Protein 1OD6 (pdb70)

Solvent-accessible surface area: 8260 Å² total; per-residue (Å²): 102,16,0,0,10,12,24,40,5,3,0,0,2,20,6,43,20,7,3,0,52,75,0,15,171,115,28,123,79,0,6,0,0,0,53,59,153,154,78,47,4,53,19,143,70,4,29,58,10,0,131,93,12,6,83,113,26,114,40,18,98,7,35,40,12,67,65,97,28,9,66,6,0,138,151,50,43,7,101,4,2,0,29,16,39,59,101,79,28,84,126,124,119,27,70,98,54,17,98,87,21,104,105,103,48,106,53,8,76,19,72,68,22,124,6,7,118,171,36,14,158,13,30,20,92,86,0,35,82,61,2,125,182,54,31,117,3,45,171,49,4,4,89,6,0,39,138,22,3,98,84,80,46,66,118

Structure (mmCIF, N/CA/C/O backbone):
data_1OD6
#
_entry.id   1OD6
#
_cell.length_a   115.715
_cell.length_b   115.715
_cell.length_c   115.661
_cell.angle_alpha   90.00
_cell.angle_beta   90.00
_cell.angle_gamma   120.00
#
_symmetry.space_group_name_H-M   'H 3 2'
#
loop_
_entity.id
_entity.type
_entity.pdbx_description
1 polymer 'PHOSPHOPANTETHEINE ADENYLYLTRANSFERASE'
2 non-polymer "4'-PHOSPHOPANTETHEINE"
3 non-polymer 'SULFATE ION'
4 water water
#
loop_
_atom_site.group_PDB
_atom_site.id
_atom_site.type_symbol
_atom_site.label_atom_id
_atom_site.label_alt_id
_atom_site.label_comp_id
_atom_site.label_asym_id
_atom_site.label_entity_id
_atom_site.label_seq_id
_atom_site.pdbx_PDB_ins_code
_atom_site.Cartn_x
_atom_site.Cartn_y
_atom_site.Cartn_z
_atom_site.occupancy
_atom_site.B_iso_or_equiv
_atom_site.auth_seq_id
_atom_site.auth_comp_id
_atom_site.auth_asym_id
_atom_site.auth_atom_id
_atom_site.pdbx_PDB_model_num
ATOM 1 N N . MET A 1 1 ? 74.429 3.910 -22.765 1.00 28.13 1 MET A N 1
ATOM 2 C CA . MET A 1 1 ? 73.278 4.610 -23.398 1.00 20.60 1 MET A CA 1
ATOM 3 C C . MET A 1 1 ? 73.701 5.365 -24.651 1.00 15.47 1 MET A C 1
ATOM 4 O O . MET A 1 1 ? 74.736 6.038 -24.672 1.00 19.06 1 MET A O 1
ATOM 9 N N . HIS A 1 2 ? 72.891 5.236 -25.694 1.00 14.54 2 HIS A N 1
ATOM 10 C CA . HIS A 1 2 ? 73.127 5.905 -26.966 1.00 16.39 2 HIS A CA 1
ATOM 11 C C . HIS A 1 2 ? 72.059 6.990 -27.100 1.00 18.37 2 HIS A C 1
ATOM 12 O O . HIS A 1 2 ? 70.863 6.698 -27.047 1.00 16.14 2 HIS A O 1
ATOM 19 N N . VAL A 1 3 ? 72.485 8.242 -27.253 1.00 14.02 3 VAL A N 1
ATOM 20 C CA . VAL A 1 3 ? 71.529 9.340 -27.390 1.00 13.60 3 VAL A CA 1
ATOM 21 C C . VAL A 1 3 ? 71.658 10.035 -28.739 1.00 15.30 3 VAL A C 1
ATOM 22 O O . VAL A 1 3 ? 72.719 10.006 -29.370 1.00 14.57 3 VAL A O 1
ATOM 26 N N . VAL A 1 4 ? 70.567 10.657 -29.178 1.00 12.03 4 VAL A N 1
ATOM 27 C CA . VAL A 1 4 ? 70.542 11.384 -30.438 1.00 10.58 4 VAL A CA 1
ATOM 28 C C . VAL A 1 4 ? 70.316 12.869 -30.177 1.00 15.19 4 VAL A C 1
ATOM 29 O O . VAL A 1 4 ? 69.389 13.239 -29.458 1.00 13.89 4 VAL A O 1
ATOM 33 N N . TYR A 1 5 ? 71.173 13.708 -30.755 1.00 13.03 5 TYR A N 1
ATOM 34 C CA . TYR A 1 5 ? 71.069 15.161 -30.623 1.00 12.12 5 TYR A CA 1
ATOM 35 C C . TYR A 1 5 ? 70.680 15.680 -32.004 1.00 14.96 5 TYR A C 1
ATOM 36 O O . TYR A 1 5 ? 71.516 15.791 -32.895 1.00 12.93 5 TYR A O 1
ATOM 45 N N . PRO A 1 6 ? 69.395 16.001 -32.198 1.00 13.67 6 PRO A N 1
ATOM 46 C CA . PRO A 1 6 ? 68.869 16.498 -33.471 1.00 11.69 6 PRO A CA 1
ATOM 47 C C . PRO A 1 6 ? 68.870 18.011 -33.632 1.00 15.67 6 PRO A C 1
ATOM 48 O O . PRO A 1 6 ? 68.846 18.756 -32.649 1.00 14.56 6 PRO A O 1
ATOM 52 N N . GLY A 1 7 ? 68.872 18.452 -34.887 1.00 15.01 7 GLY A N 1
ATOM 53 C CA . GLY A 1 7 ? 68.843 19.874 -35.176 1.00 12.96 7 GLY A CA 1
ATOM 54 C C . GLY A 1 7 ? 69.120 20.174 -36.634 1.00 14.31 7 GLY A C 1
ATOM 55 O O . GLY A 1 7 ? 69.466 19.273 -37.398 1.00 15.89 7 GLY A O 1
ATOM 56 N N . SER A 1 8 ? 68.950 21.432 -37.028 1.00 14.93 8 SER A N 1
ATOM 57 C CA . SER A 1 8 ? 69.266 21.789 -38.390 1.00 16.79 8 SER A CA 1
ATOM 58 C C . SER A 1 8 ? 70.712 22.232 -38.467 1.00 18.02 8 SER A C 1
ATOM 59 O O . SER A 1 8 ? 71.398 22.031 -39.461 1.00 18.59 8 SER A O 1
ATOM 62 N N . PHE A 1 9 ? 71.230 22.801 -37.378 1.00 13.82 9 PHE A N 1
ATOM 63 C CA . PHE A 1 9 ? 72.640 23.203 -37.306 1.00 13.36 9 PHE A CA 1
ATOM 64 C C . PHE A 1 9 ? 73.065 23.949 -38.567 1.00 17.48 9 PHE A C 1
ATOM 65 O O . PHE A 1 9 ? 73.975 23.523 -39.291 1.00 15.96 9 PHE A O 1
ATOM 73 N N . ASP A 1 10 ? 72.415 25.082 -38.806 1.00 13.65 10 ASP A N 1
ATOM 74 C CA . ASP A 1 10 ? 72.671 25.889 -39.992 1.00 15.61 10 ASP A CA 1
ATOM 75 C C . ASP A 1 10 ? 73.180 27.291 -39.664 1.00 18.87 10 ASP A C 1
ATOM 76 O O . ASP A 1 10 ? 72.441 28.268 -39.792 1.00 18.27 10 ASP A O 1
ATOM 81 N N . PRO A 1 11 ? 74.450 27.418 -39.250 1.00 17.28 11 PRO A N 1
ATOM 82 C CA . PRO A 1 11 ? 75.448 26.362 -39.062 1.00 15.13 11 PRO A CA 1
ATOM 83 C C . PRO A 1 11 ? 75.601 26.010 -37.583 1.00 16.00 11 PRO A C 1
ATOM 84 O O . PRO A 1 11 ? 74.940 26.589 -36.713 1.00 16.62 11 PRO A O 1
ATOM 88 N N . LEU A 1 12 ? 76.485 25.060 -37.307 1.00 15.75 12 LEU A N 1
ATOM 89 C CA . LEU A 1 12 ? 76.772 24.638 -35.944 1.00 12.38 12 LEU A CA 1
ATOM 90 C C . LEU A 1 12 ? 77.402 25.808 -35.181 1.00 14.77 12 LEU A C 1
ATOM 91 O O . LEU A 1 12 ? 78.328 26.449 -35.677 1.00 14.72 12 LEU A O 1
ATOM 96 N N . THR A 1 13 ? 76.906 26.090 -33.979 1.00 14.18 13 THR A N 1
ATOM 97 C CA . THR A 1 13 ? 77.462 27.175 -33.174 1.00 14.02 13 THR A CA 1
ATOM 98 C C . THR A 1 13 ? 78.173 26.589 -31.960 1.00 12.52 13 THR A C 1
ATOM 99 O O . THR A 1 13 ? 78.128 25.377 -31.734 1.00 11.98 13 THR A O 1
ATOM 103 N N . ASN A 1 14 ? 78.823 27.448 -31.176 1.00 12.62 14 ASN A N 1
ATOM 104 C CA . ASN A 1 14 ? 79.507 26.987 -29.974 1.00 12.94 14 ASN A CA 1
ATOM 105 C C . ASN A 1 14 ? 78.504 26.468 -28.952 1.00 12.43 14 ASN A C 1
ATOM 106 O O . ASN A 1 14 ? 78.853 25.657 -28.100 1.00 15.33 14 ASN A O 1
ATOM 111 N N . GLY A 1 15 ? 77.267 26.953 -29.031 1.00 14.03 15 GLY A N 1
ATOM 112 C CA . GLY A 1 15 ? 76.241 26.481 -28.119 1.00 15.01 15 GLY A CA 1
ATOM 113 C C . GLY A 1 15 ? 75.961 25.019 -28.421 1.00 15.82 15 GLY A C 1
ATOM 114 O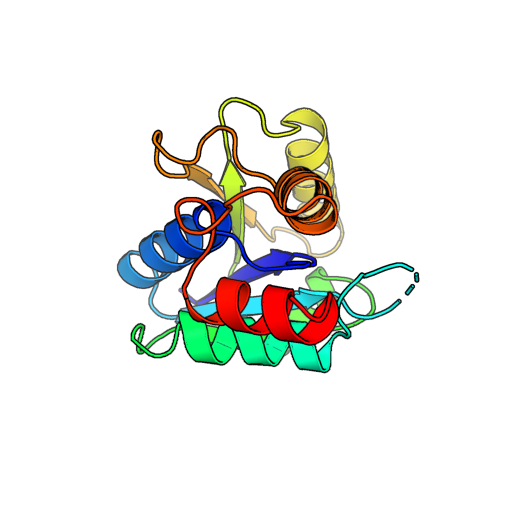 O . GLY A 1 15 ? 75.901 24.188 -27.513 1.00 15.70 15 GLY A O 1
ATOM 115 N N . HIS A 1 16 ? 75.797 24.698 -29.704 1.00 13.18 16 HIS A N 1
ATOM 116 C CA . HIS A 1 16 ? 75.548 23.312 -30.112 1.00 13.19 16 HIS A CA 1
ATOM 117 C C . HIS A 1 16 ? 76.732 22.435 -29.730 1.00 12.27 16 HIS A C 1
ATOM 118 O O . HIS A 1 16 ? 76.566 21.363 -29.146 1.00 12.44 16 HIS A O 1
ATOM 125 N N . LEU A 1 17 ? 77.934 22.886 -30.086 1.00 11.92 17 LEU A N 1
ATOM 126 C CA . LEU A 1 17 ? 79.129 22.108 -29.798 1.00 12.84 17 LEU A CA 1
ATOM 127 C C . LEU A 1 17 ? 79.296 21.861 -28.309 1.00 13.50 17 LEU A C 1
ATOM 128 O O . LEU A 1 17 ? 79.688 20.768 -27.895 1.00 13.28 17 LEU A O 1
ATOM 133 N N . ASP A 1 18 ? 78.989 22.865 -27.496 1.00 12.11 18 ASP A N 1
ATOM 134 C CA . ASP A 1 18 ? 79.112 22.701 -26.055 1.00 13.88 18 ASP A CA 1
ATOM 135 C C . ASP A 1 18 ? 78.202 21.568 -25.574 1.00 13.28 18 ASP A C 1
ATOM 136 O O . ASP A 1 18 ? 78.615 20.722 -24.779 1.00 13.91 18 ASP A O 1
ATOM 141 N N . VAL A 1 19 ? 76.963 21.553 -26.051 1.00 11.32 19 VAL A N 1
ATOM 142 C CA . VAL A 1 19 ? 76.031 20.506 -25.650 1.00 11.95 19 VAL A CA 1
ATOM 143 C C . VAL A 1 19 ? 76.518 19.139 -26.138 1.00 13.13 19 VAL A C 1
ATOM 144 O O . VAL A 1 19 ? 76.419 18.143 -25.421 1.00 12.72 19 VAL A O 1
ATOM 148 N N . ILE A 1 20 ? 77.059 19.094 -27.352 1.00 12.02 20 ILE A N 1
ATOM 149 C CA . ILE A 1 20 ? 77.565 17.833 -27.890 1.00 13.55 20 ILE A CA 1
ATOM 150 C C . ILE A 1 20 ? 78.709 17.320 -27.018 1.00 11.65 20 ILE A C 1
ATOM 151 O O . ILE A 1 20 ? 78.790 16.121 -26.726 1.00 12.36 20 ILE A O 1
ATOM 156 N N . GLN A 1 21 ? 79.586 18.226 -26.594 1.00 12.58 21 GLN A N 1
ATOM 157 C CA . GLN A 1 21 ? 80.716 17.842 -25.749 1.00 12.19 21 GLN A CA 1
ATOM 158 C C . GLN A 1 21 ? 80.237 17.311 -24.401 1.00 14.24 21 GLN A C 1
ATOM 159 O O . GLN A 1 21 ? 80.798 16.352 -23.872 1.00 14.60 21 GLN A O 1
ATOM 165 N N . ARG A 1 22 ? 79.194 17.922 -23.845 1.00 12.33 22 ARG A N 1
ATOM 166 C CA . ARG A 1 22 ? 78.670 17.461 -22.561 1.00 12.38 22 ARG A CA 1
ATOM 167 C C . ARG A 1 22 ? 78.024 16.091 -22.703 1.00 13.17 22 ARG A C 1
ATOM 168 O O . ARG A 1 22 ? 78.184 15.223 -21.839 1.00 13.81 22 ARG A O 1
ATOM 176 N N . ALA A 1 23 ? 77.294 15.895 -23.796 1.00 11.90 23 ALA A N 1
ATOM 177 C CA . ALA A 1 23 ? 76.642 14.616 -24.048 1.00 11.81 23 ALA A CA 1
ATOM 178 C C . ALA A 1 23 ? 77.706 13.540 -24.266 1.00 13.26 23 ALA A C 1
ATOM 179 O O . ALA A 1 23 ? 77.549 12.401 -23.828 1.00 14.33 23 ALA A O 1
ATOM 181 N N . SER A 1 24 ? 78.791 13.916 -24.938 1.00 12.59 24 SER A N 1
ATOM 182 C CA . SER A 1 24 ? 79.885 12.988 -25.210 1.00 13.89 24 SER A CA 1
ATOM 183 C C . SER A 1 24 ? 80.491 12.460 -23.910 1.00 16.42 24 SER A C 1
ATOM 184 O O . SER A 1 24 ? 80.825 11.277 -23.800 1.00 17.32 24 SER A O 1
ATOM 187 N N . ARG A 1 25 ? 80.632 13.335 -22.922 1.00 14.20 25 ARG A N 1
ATOM 188 C CA . ARG A 1 25 ? 81.199 12.941 -21.635 1.00 15.83 25 ARG A CA 1
ATOM 189 C C . ARG A 1 25 ? 80.238 12.120 -20.775 1.00 21.60 25 ARG A C 1
ATOM 190 O O . ARG A 1 25 ? 80.666 11.278 -19.986 1.00 21.99 25 ARG A O 1
ATOM 198 N N . LEU A 1 26 ? 78.941 12.360 -20.933 1.00 15.99 26 LEU A N 1
ATOM 199 C CA . LEU A 1 26 ? 77.930 11.654 -20.153 1.00 17.69 26 LEU A CA 1
ATOM 200 C C . LEU A 1 26 ? 77.505 10.290 -20.667 1.00 19.40 26 LEU A C 1
ATOM 201 O O . LEU A 1 26 ? 77.359 9.342 -19.893 1.00 21.68 26 LEU A O 1
ATOM 206 N N . PHE A 1 27 ? 77.298 10.196 -21.973 1.00 15.91 27 PHE A N 1
ATOM 207 C CA . PHE A 1 27 ? 76.799 8.974 -22.575 1.00 15.72 27 PHE A CA 1
ATOM 208 C C . PHE A 1 27 ? 77.811 8.153 -23.356 1.00 16.51 27 PHE A C 1
ATOM 209 O O . PHE A 1 27 ? 78.813 8.671 -23.844 1.00 18.60 27 PHE A O 1
ATOM 217 N N . GLU A 1 28 ? 77.536 6.859 -23.471 1.00 17.99 28 GLU A N 1
ATOM 218 C CA . GLU A 1 28 ? 78.428 5.958 -24.189 1.00 18.08 28 GLU A CA 1
ATOM 219 C C . GLU A 1 28 ? 78.532 6.307 -25.668 1.00 17.86 28 GLU A C 1
ATOM 220 O O . GLU A 1 28 ? 79.605 6.209 -26.266 1.00 19.76 28 GLU A O 1
ATOM 226 N N . LYS A 1 29 ? 77.420 6.726 -26.261 1.00 15.77 29 LYS A N 1
ATOM 227 C CA . LYS A 1 29 ? 77.413 7.070 -27.673 1.00 14.86 29 LYS A CA 1
ATOM 228 C C . LYS A 1 29 ? 76.463 8.224 -27.965 1.00 14.95 29 LYS A C 1
ATOM 229 O O . LYS A 1 29 ? 75.373 8.303 -27.396 1.00 15.12 29 LYS A O 1
ATOM 235 N N . VAL A 1 30 ? 76.894 9.115 -28.850 1.00 14.60 30 VAL A N 1
ATOM 236 C CA . VAL A 1 30 ? 76.096 10.266 -29.247 1.00 13.48 30 VAL A CA 1
ATOM 237 C C . VAL A 1 30 ? 76.041 10.353 -30.765 1.00 18.26 30 VAL A C 1
ATOM 238 O O . VAL A 1 30 ? 77.076 10.318 -31.432 1.00 16.70 30 VAL A O 1
ATOM 242 N N . THR A 1 31 ? 74.834 10.435 -31.313 1.00 12.45 31 THR A N 1
ATOM 243 C CA . THR A 1 31 ? 74.676 10.592 -32.751 1.00 12.78 31 THR A CA 1
ATOM 244 C C . THR A 1 31 ? 74.014 11.941 -32.984 1.00 15.13 31 THR A C 1
ATOM 245 O O . THR A 1 31 ? 72.922 12.201 -32.471 1.00 13.63 31 THR A O 1
ATOM 249 N N . VAL A 1 32 ? 74.687 12.806 -33.734 1.00 12.18 32 VAL A N 1
ATOM 250 C CA . VAL A 1 32 ? 74.144 14.118 -34.060 1.00 12.90 32 VAL A CA 1
ATOM 251 C C . VAL A 1 32 ? 73.337 13.917 -35.336 1.00 16.79 32 VAL A C 1
ATOM 252 O O . VAL A 1 32 ? 73.880 13.496 -36.365 1.00 17.43 32 VAL A O 1
ATOM 256 N N . ALA A 1 33 ? 72.037 14.197 -35.261 1.00 12.59 33 ALA A N 1
ATOM 257 C CA . ALA A 1 33 ? 71.136 14.022 -36.396 1.00 12.54 33 ALA A CA 1
ATOM 258 C C . ALA A 1 33 ? 70.859 15.353 -37.079 1.00 14.87 33 ALA A C 1
ATOM 259 O O . ALA A 1 33 ? 70.255 16.249 -36.495 1.00 14.66 33 ALA A O 1
ATOM 261 N N . VAL A 1 34 ? 71.307 15.469 -38.326 1.00 12.93 34 VAL A N 1
ATOM 262 C CA . VAL A 1 34 ? 71.162 16.691 -39.107 1.00 12.81 34 VAL A CA 1
ATOM 263 C C . VAL A 1 34 ? 69.931 16.653 -40.010 1.00 16.55 34 VAL A C 1
ATOM 264 O O . VAL A 1 34 ? 69.843 15.832 -40.922 1.00 17.35 34 VAL A O 1
ATOM 268 N N . LEU A 1 35 ? 68.986 17.557 -39.762 1.00 14.06 35 LEU A N 1
ATOM 269 C CA . LEU A 1 35 ? 67.756 17.595 -40.547 1.00 17.35 35 LEU A CA 1
ATOM 270 C C . LEU A 1 35 ? 67.973 17.982 -42.008 1.00 19.05 35 LEU A C 1
ATOM 271 O O . LEU A 1 35 ? 68.622 18.984 -42.307 1.00 19.32 35 LEU A O 1
ATOM 276 N N . GLU A 1 36 ? 67.424 17.181 -42.916 1.00 20.21 36 GLU A N 1
ATOM 277 C CA . GLU A 1 36 ? 67.538 17.461 -44.344 1.00 30.81 36 GLU A CA 1
ATOM 278 C C . GLU A 1 36 ? 66.138 17.496 -44.945 1.00 38.74 36 GLU A C 1
ATOM 279 O O . GLU A 1 36 ? 65.307 16.639 -44.645 1.00 41.26 36 GLU A O 1
ATOM 285 N N . ASN A 1 37 ? 65.875 18.497 -45.780 1.00 44.61 37 ASN A N 1
ATOM 286 C CA . ASN A 1 37 ? 64.566 18.643 -46.410 1.00 52.26 37 ASN A CA 1
ATOM 287 C C . ASN A 1 37 ? 64.662 18.588 -47.931 1.00 53.44 37 ASN A C 1
ATOM 288 O O . ASN A 1 37 ? 64.500 17.525 -48.532 1.00 57.21 37 ASN A O 1
ATOM 293 N N . GLN A 1 43 ? 64.465 27.065 -46.019 1.00 52.87 43 GLN A N 1
ATOM 294 C CA . GLN A 1 43 ? 65.629 27.371 -46.841 1.00 48.87 43 GLN A CA 1
ATOM 295 C C . GLN A 1 43 ? 66.861 27.588 -45.971 1.00 43.17 43 GLN A C 1
ATOM 296 O O . GLN A 1 43 ? 67.016 28.637 -45.343 1.00 46.31 43 GLN A O 1
ATOM 298 N N . TYR A 1 44 ? 67.736 26.589 -45.935 1.00 38.92 44 TYR A N 1
ATOM 299 C CA . TYR A 1 44 ? 68.956 26.670 -45.144 1.00 28.46 44 TYR A CA 1
ATOM 300 C C . TYR A 1 44 ? 70.068 27.355 -45.923 1.00 27.96 44 TYR A C 1
ATOM 301 O O . TYR A 1 44 ? 70.103 27.299 -47.153 1.00 29.31 44 TYR A O 1
ATOM 310 N N . LEU A 1 45 ? 70.974 28.007 -45.205 1.00 21.90 45 LEU A N 1
ATOM 311 C CA . LEU A 1 45 ? 72.100 28.671 -45.842 1.00 20.91 45 LEU A CA 1
ATOM 312 C C . LEU A 1 45 ? 73.049 27.594 -46.362 1.00 24.59 45 LEU A C 1
ATOM 313 O O . LEU A 1 45 ? 73.559 27.683 -47.479 1.00 24.96 45 LEU A O 1
ATOM 318 N N . PHE A 1 46 ? 73.274 26.572 -45.541 1.00 18.33 46 PHE A N 1
ATOM 319 C CA . PHE A 1 46 ? 74.157 25.470 -45.906 1.00 18.92 46 PHE A CA 1
ATOM 320 C C . PHE A 1 46 ? 73.373 24.212 -46.270 1.00 21.16 46 PHE A C 1
ATOM 321 O O . PHE A 1 46 ? 72.322 23.934 -45.694 1.00 20.16 46 PHE A O 1
ATOM 329 N N . SER A 1 47 ? 73.890 23.448 -47.228 1.00 21.00 47 SER A N 1
ATOM 330 C CA . SER A 1 47 ? 73.237 22.213 -47.640 1.00 19.40 47 SER A CA 1
ATOM 331 C C . SER A 1 47 ? 73.396 21.190 -46.520 1.00 17.95 47 SER A C 1
ATOM 332 O O . SER A 1 47 ? 74.239 21.357 -45.639 1.00 19.18 47 SER A O 1
ATOM 335 N N . ALA A 1 48 ? 72.594 20.132 -46.557 1.00 21.52 48 ALA A N 1
ATOM 336 C CA . ALA A 1 48 ? 72.675 19.093 -45.538 1.00 20.40 48 ALA A CA 1
ATOM 337 C C . ALA A 1 48 ? 74.085 18.509 -45.501 1.00 2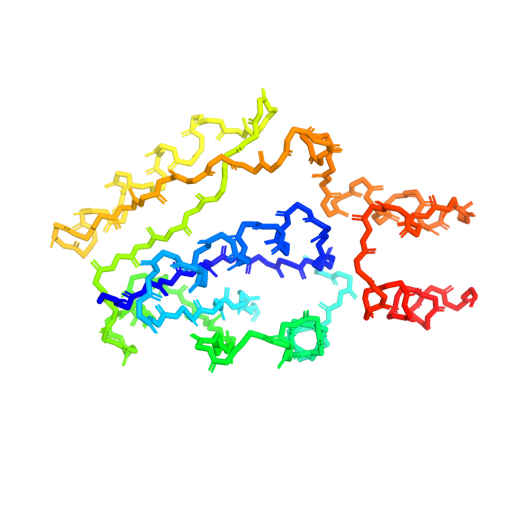2.09 48 ALA A C 1
ATOM 338 O O . ALA A 1 48 ? 74.619 18.222 -44.430 1.00 19.17 48 ALA A O 1
ATOM 340 N N . GLU A 1 49 ? 74.688 18.342 -46.675 1.00 20.86 49 GLU A N 1
ATOM 341 C CA . GLU A 1 49 ? 76.042 17.798 -46.765 1.00 20.13 49 GLU A CA 1
ATOM 342 C C . GLU A 1 49 ? 77.060 18.741 -46.130 1.00 15.79 49 GLU A C 1
ATOM 343 O O . GLU A 1 49 ? 77.970 18.301 -45.424 1.00 18.39 49 GLU A O 1
ATOM 349 N N . GLU A 1 50 ? 76.908 20.038 -46.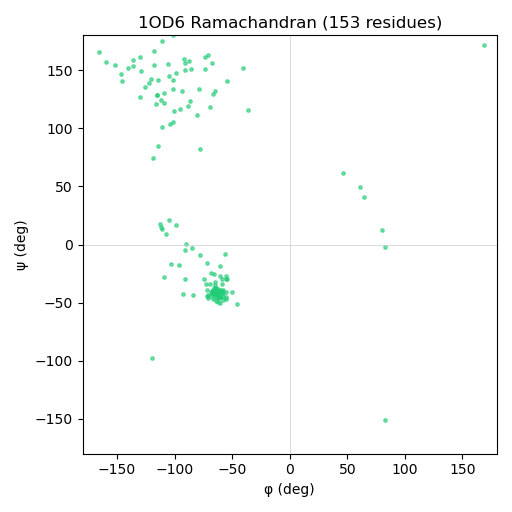388 1.00 17.84 50 GLU A N 1
ATOM 350 C CA . GLU A 1 50 ? 77.813 21.038 -45.834 1.00 18.05 50 GLU A CA 1
ATOM 351 C C . GLU A 1 50 ? 77.641 21.116 -44.319 1.00 15.40 50 GLU A C 1
ATOM 352 O O . GLU A 1 50 ? 78.616 21.241 -43.578 1.00 17.21 50 GLU A O 1
ATOM 358 N N . ARG A 1 51 ? 76.398 21.032 -43.857 1.00 17.01 51 ARG A N 1
ATOM 359 C CA . ARG A 1 51 ? 76.148 21.098 -42.422 1.00 15.08 51 ARG A CA 1
ATOM 360 C C . ARG A 1 51 ? 76.727 19.874 -41.718 1.00 14.24 51 ARG A C 1
ATOM 361 O O . ARG A 1 51 ? 77.307 19.990 -40.639 1.00 14.27 51 ARG A O 1
ATOM 369 N N . LEU A 1 52 ? 76.602 18.706 -42.346 1.00 13.29 52 LEU A N 1
ATOM 370 C CA . LEU A 1 52 ? 77.143 17.478 -41.778 1.00 16.26 52 LEU A CA 1
ATOM 371 C C . LEU A 1 52 ? 78.676 17.539 -41.750 1.00 14.12 52 LEU A C 1
ATOM 372 O O . LEU A 1 52 ? 79.298 17.140 -40.771 1.00 15.32 52 LEU A O 1
ATOM 377 N N . ALA A 1 53 ? 79.279 18.046 -42.825 1.00 15.47 53 ALA A N 1
ATOM 378 C CA . ALA A 1 53 ? 80.735 18.159 -42.898 1.00 16.78 53 ALA A CA 1
ATOM 379 C C . ALA A 1 53 ? 81.273 19.062 -41.788 1.00 14.72 53 ALA A C 1
ATOM 380 O O . ALA A 1 53 ? 82.304 18.772 -41.180 1.00 15.92 53 ALA A O 1
ATOM 382 N N . ILE A 1 54 ? 80.571 20.159 -41.522 1.00 13.81 54 ILE A N 1
ATOM 383 C CA . ILE A 1 54 ? 80.985 21.075 -40.466 1.00 14.61 54 ILE A CA 1
ATOM 384 C C . ILE A 1 54 ? 80.979 20.337 -39.129 1.00 12.38 54 ILE A C 1
ATOM 385 O O . ILE A 1 54 ? 81.917 20.447 -38.339 1.00 12.98 54 ILE A O 1
ATOM 390 N N . ILE A 1 55 ? 79.914 19.581 -38.882 1.00 11.10 55 ILE A N 1
ATOM 391 C CA . ILE A 1 55 ? 79.795 18.833 -37.643 1.00 13.06 55 ILE A CA 1
ATOM 392 C C . ILE A 1 55 ? 80.876 17.757 -37.509 1.00 12.83 55 ILE A C 1
ATOM 393 O O . ILE A 1 55 ? 81.455 17.594 -36.439 1.00 14.40 55 ILE A O 1
ATOM 398 N N . ARG A 1 56 ? 81.166 17.037 -38.589 1.00 14.98 56 ARG A N 1
ATOM 399 C CA . ARG A 1 56 ? 82.197 16.009 -38.512 1.00 15.82 56 ARG A CA 1
ATOM 400 C C . ARG A 1 56 ? 83.556 16.623 -38.180 1.00 12.59 56 ARG A C 1
ATOM 401 O O . ARG A 1 56 ? 84.330 16.045 -37.413 1.00 15.08 56 ARG A O 1
ATOM 415 N N . GLU A 1 57 ? 83.840 17.796 -38.737 1.00 12.92 57 GLU A N 1
ATOM 416 C CA . GLU A 1 57 ? 85.111 18.451 -38.463 1.00 13.18 57 GLU A CA 1
ATOM 417 C C . GLU A 1 57 ? 85.166 18.974 -37.030 1.00 14.93 57 GLU A C 1
ATOM 418 O O . GLU A 1 57 ? 86.151 18.766 -36.321 1.00 15.85 57 GLU A O 1
ATOM 424 N N . ALA A 1 58 ? 84.091 19.635 -36.603 1.00 14.78 58 ALA A N 1
ATOM 425 C CA . ALA A 1 58 ? 84.031 20.221 -35.265 1.00 17.88 58 ALA A CA 1
ATOM 426 C C . ALA A 1 58 ? 83.989 19.230 -34.105 1.00 13.91 58 ALA A C 1
ATOM 427 O O . ALA A 1 58 ? 84.383 19.568 -32.986 1.00 16.51 58 ALA A O 1
ATOM 429 N N . THR A 1 59 ? 83.523 18.012 -34.365 1.00 12.75 59 THR A N 1
ATOM 430 C CA . THR A 1 59 ? 83.423 16.996 -33.320 1.00 12.92 59 THR A CA 1
ATOM 431 C C . THR A 1 59 ? 84.454 15.883 -33.450 1.00 16.71 59 THR A C 1
ATOM 432 O O . THR A 1 59 ? 84.381 14.885 -32.738 1.00 15.60 59 THR A O 1
ATOM 436 N N . ALA A 1 60 ? 85.410 16.057 -34.356 1.00 16.80 60 ALA A N 1
ATOM 437 C CA . ALA A 1 60 ? 86.435 15.044 -34.586 1.00 17.01 60 ALA A CA 1
ATOM 438 C C . ALA A 1 60 ? 87.187 14.623 -33.329 1.00 18.13 60 ALA A C 1
ATOM 439 O O . ALA A 1 60 ? 87.651 13.489 -33.238 1.00 20.44 60 ALA A O 1
ATOM 441 N N . HIS A 1 61 ? 87.307 15.534 -32.366 1.00 18.30 61 HIS A N 1
ATOM 442 C CA . HIS A 1 61 ? 88.021 15.246 -31.126 1.00 19.97 61 HIS A CA 1
ATOM 443 C C . HIS A 1 61 ? 87.229 14.401 -30.124 1.00 21.67 61 HIS A C 1
ATOM 444 O O . HIS A 1 61 ? 87.779 13.952 -29.118 1.00 23.41 61 HIS A O 1
ATOM 451 N N . LEU A 1 62 ? 85.946 14.181 -30.402 1.00 16.75 62 LEU A N 1
ATOM 452 C CA . LEU A 1 62 ? 85.084 13.390 -29.521 1.00 17.68 62 LEU A CA 1
ATOM 453 C C . LEU A 1 62 ? 84.927 12.000 -30.122 1.00 16.65 62 LEU A C 1
ATOM 454 O O . LEU A 1 62 ? 84.190 11.805 -31.090 1.00 20.28 62 LEU A O 1
ATOM 459 N N . ALA A 1 63 ? 85.611 11.032 -29.522 1.00 19.96 63 ALA A N 1
ATOM 460 C CA . ALA A 1 63 ? 85.623 9.661 -30.019 1.00 22.08 63 ALA A CA 1
ATOM 461 C C . ALA A 1 63 ? 84.304 8.908 -30.102 1.00 22.23 63 ALA A C 1
ATOM 462 O O . ALA A 1 63 ? 84.160 8.015 -30.937 1.00 23.40 63 ALA A O 1
ATOM 464 N N . ASN A 1 64 ? 83.338 9.263 -29.260 1.00 16.39 64 ASN A N 1
ATOM 465 C CA . ASN A 1 64 ? 82.061 8.556 -29.251 1.00 14.25 64 ASN A CA 1
ATOM 466 C C . ASN A 1 64 ? 80.918 9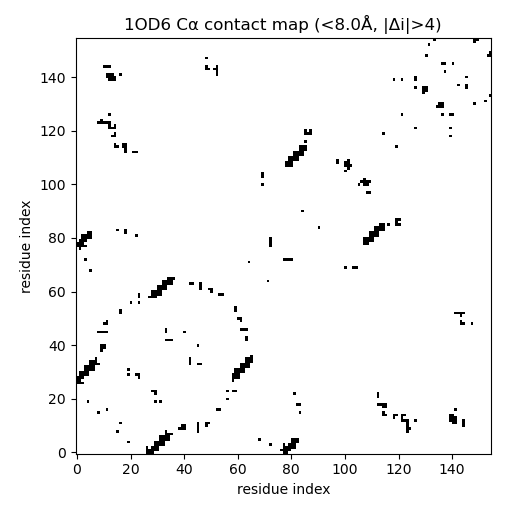.331 -29.896 1.00 15.88 64 ASN A C 1
ATOM 467 O O . ASN A 1 64 ? 79.744 9.056 -29.631 1.00 18.20 64 ASN A O 1
ATOM 472 N N . VAL A 1 65 ? 81.265 10.297 -30.739 1.00 14.07 65 VAL A N 1
ATOM 473 C CA . VAL A 1 65 ? 80.261 11.099 -31.428 1.00 16.79 65 VAL A CA 1
ATOM 474 C C . VAL A 1 65 ? 80.252 10.822 -32.926 1.00 17.08 65 VAL A C 1
ATOM 475 O O . VAL A 1 65 ? 81.282 10.937 -33.598 1.00 18.93 65 VAL A O 1
ATOM 479 N N . GLU A 1 66 ? 79.086 10.442 -33.437 1.00 15.41 66 GLU A N 1
ATOM 480 C CA . GLU A 1 66 ? 78.896 10.184 -34.859 1.00 16.45 66 GLU A CA 1
ATOM 481 C C . GLU A 1 66 ? 77.867 11.195 -35.344 1.00 19.66 66 GLU A C 1
ATOM 482 O O . GLU A 1 66 ? 77.195 11.835 -34.534 1.00 17.61 66 GLU A O 1
ATOM 488 N N . ALA A 1 67 ? 77.742 11.340 -36.656 1.00 15.34 67 ALA A N 1
ATOM 489 C CA . ALA A 1 67 ? 76.786 12.286 -37.222 1.00 16.95 67 ALA A CA 1
ATOM 490 C C . ALA A 1 67 ? 76.219 11.767 -38.531 1.00 20.45 67 ALA A C 1
ATOM 491 O O . ALA A 1 67 ? 76.906 11.083 -39.289 1.00 18.05 67 ALA A O 1
ATOM 493 N N . ALA A 1 68 ? 74.960 12.098 -38.794 1.00 14.02 68 ALA A N 1
ATOM 494 C CA . ALA A 1 68 ? 74.299 11.670 -40.016 1.00 15.00 68 ALA A CA 1
ATOM 495 C C . ALA A 1 68 ? 73.107 12.567 -40.298 1.00 17.80 68 ALA A C 1
ATOM 496 O O . ALA A 1 68 ? 72.571 13.197 -39.391 1.00 17.24 68 ALA A O 1
ATOM 498 N N . THR A 1 69 ? 72.697 12.628 -41.558 1.00 18.70 69 THR A N 1
ATOM 499 C CA . THR A 1 69 ? 71.541 13.430 -41.923 1.00 16.55 69 THR A CA 1
ATOM 500 C C . THR A 1 69 ? 70.320 12.524 -41.859 1.00 20.62 69 THR A C 1
ATOM 501 O O . THR A 1 69 ? 70.440 11.296 -41.889 1.00 20.46 69 THR A O 1
ATOM 505 N N . PHE A 1 70 ? 69.144 13.126 -41.752 1.00 18.52 70 PHE A N 1
ATOM 506 C CA . PHE A 1 70 ? 67.918 12.347 -41.712 1.00 18.78 70 PHE A CA 1
ATOM 507 C C . PHE A 1 70 ? 66.777 13.172 -42.270 1.00 17.11 70 PHE A C 1
ATOM 508 O O . PHE A 1 70 ? 66.821 14.401 -42.266 1.00 17.54 70 PHE A O 1
ATOM 516 N N . SER A 1 71 ? 65.770 12.480 -42.786 1.00 20.19 71 SER A N 1
ATOM 517 C CA . SER A 1 71 ? 64.590 13.131 -43.323 1.00 22.47 71 SER A CA 1
ATOM 518 C C . SER A 1 71 ? 63.417 12.413 -42.673 1.00 19.79 71 SER A C 1
ATOM 519 O O . SER A 1 71 ? 63.576 11.311 -42.150 1.00 24.05 71 SER A O 1
ATOM 522 N N . GLY A 1 72 ? 62.248 13.036 -42.688 1.00 23.78 72 GLY A N 1
ATOM 523 C CA . GLY A 1 72 ? 61.093 12.407 -42.077 1.00 24.39 72 GLY A CA 1
ATOM 524 C C . GLY A 1 72 ? 61.045 12.640 -40.577 1.00 23.49 72 GLY A C 1
ATOM 525 O O . GLY A 1 72 ? 61.547 13.652 -40.082 1.00 25.37 72 GLY A O 1
ATOM 526 N N . LEU A 1 73 ? 60.454 11.697 -39.852 1.00 20.01 73 LEU A N 1
ATOM 527 C CA . LEU A 1 73 ? 60.314 11.813 -38.404 1.00 20.42 73 LEU A CA 1
ATOM 528 C C . LEU A 1 73 ? 61.570 11.474 -37.620 1.00 19.19 73 LEU A C 1
ATOM 529 O O . LEU A 1 73 ? 62.227 10.463 -37.873 1.00 20.54 73 LEU A O 1
ATOM 534 N N . LEU A 1 74 ? 61.890 12.328 -36.653 1.00 18.51 74 LEU A N 1
ATOM 535 C CA . LEU A 1 74 ? 63.051 12.116 -35.806 1.00 15.80 74 LEU A CA 1
ATOM 536 C C . LEU A 1 74 ? 62.952 10.773 -35.089 1.00 17.33 74 LEU A C 1
ATOM 537 O O . LEU A 1 74 ? 63.937 10.045 -34.990 1.00 18.77 74 LEU A O 1
ATOM 542 N N . VAL A 1 75 ? 61.764 10.436 -34.592 1.00 17.60 75 VAL A N 1
ATOM 543 C CA . VAL A 1 75 ? 61.606 9.172 -33.879 1.00 16.06 75 VAL A CA 1
ATOM 544 C C . VAL A 1 75 ? 61.963 7.966 -34.737 1.00 17.88 75 VAL A C 1
ATOM 545 O O . VAL A 1 75 ? 62.419 6.953 -34.214 1.00 19.72 75 VAL A O 1
ATOM 549 N N . ASP A 1 76 ? 61.769 8.069 -36.048 1.00 19.71 76 ASP A N 1
ATOM 550 C CA . ASP A 1 76 ? 62.115 6.952 -36.921 1.00 21.84 76 ASP A CA 1
ATOM 551 C C . ASP A 1 76 ? 63.630 6.833 -37.040 1.00 21.72 76 ASP A C 1
ATOM 552 O O . ASP A 1 76 ? 64.167 5.731 -37.158 1.00 22.43 76 ASP A O 1
ATOM 557 N N . PHE A 1 77 ? 64.321 7.969 -37.005 1.00 19.66 77 PHE A N 1
ATOM 558 C CA . PHE A 1 77 ? 65.777 7.955 -37.075 1.00 16.98 77 PHE A CA 1
ATOM 559 C C . PHE A 1 77 ? 66.302 7.347 -35.777 1.00 18.56 77 PHE A C 1
ATOM 560 O O . PHE A 1 77 ? 67.203 6.514 -35.790 1.00 18.51 77 PHE A O 1
ATOM 568 N N . VAL A 1 78 ? 65.735 7.773 -34.652 1.00 16.94 78 VAL A N 1
ATOM 569 C CA . VAL A 1 78 ? 66.155 7.260 -33.354 1.00 16.65 78 VAL A CA 1
ATOM 570 C C . VAL A 1 78 ? 66.052 5.734 -33.316 1.00 19.45 78 VAL A C 1
ATOM 571 O O . VAL A 1 78 ? 66.964 5.049 -32.852 1.00 19.75 78 VAL A O 1
ATOM 575 N N . ARG A 1 79 ? 64.941 5.208 -33.818 1.00 18.92 79 ARG A N 1
ATOM 576 C CA . ARG A 1 79 ? 64.725 3.765 -33.840 1.00 21.91 79 ARG A CA 1
ATOM 577 C C . ARG A 1 79 ? 65.724 3.099 -34.785 1.00 22.78 79 ARG A C 1
ATOM 578 O O . ARG A 1 79 ? 66.277 2.040 -34.483 1.00 25.78 79 ARG A O 1
ATOM 586 N N . ARG A 1 80 ? 65.957 3.747 -35.920 1.00 22.93 80 ARG A N 1
ATOM 587 C CA . ARG A 1 80 ? 66.874 3.253 -36.942 1.00 25.12 80 ARG A CA 1
ATOM 588 C C . ARG A 1 80 ? 68.290 3.047 -36.398 1.00 28.67 80 ARG A C 1
ATOM 589 O O . ARG A 1 80 ? 68.923 2.028 -36.675 1.00 29.57 80 ARG A O 1
ATOM 597 N N . VAL A 1 81 ? 68.786 4.006 -35.619 1.00 21.09 81 VAL A N 1
ATOM 598 C CA . VAL A 1 81 ? 70.133 3.905 -35.059 1.00 20.19 81 VAL A CA 1
ATOM 599 C C . VAL A 1 81 ? 70.174 3.212 -33.698 1.00 20.22 81 VAL A C 1
ATOM 600 O O . VAL A 1 81 ? 71.241 3.065 -33.101 1.00 24.22 81 VAL A O 1
ATOM 604 N N . GLY A 1 82 ? 69.008 2.791 -33.218 1.00 21.40 82 GLY A N 1
ATOM 605 C CA . GLY A 1 82 ? 68.923 2.098 -31.943 1.00 22.40 82 GLY A CA 1
ATOM 606 C C . GLY A 1 82 ? 69.308 2.903 -30.716 1.00 25.50 82 GLY A C 1
ATOM 607 O O . GLY A 1 82 ? 69.964 2.385 -29.811 1.00 26.26 82 GLY A O 1
ATOM 608 N N . ALA A 1 83 ? 68.901 4.169 -30.671 1.00 19.33 83 ALA A N 1
ATOM 609 C CA . ALA A 1 83 ? 69.225 5.018 -29.529 1.00 19.30 83 ALA A CA 1
ATOM 610 C C . ALA A 1 83 ? 68.168 4.873 -28.438 1.00 16.49 83 ALA A C 1
ATOM 611 O O . ALA A 1 83 ? 67.035 4.467 -28.708 1.00 20.03 83 ALA A O 1
ATOM 613 N N . GLN A 1 84 ? 68.550 5.213 -27.209 1.00 15.78 84 GLN A N 1
ATOM 614 C CA . GLN A 1 84 ? 67.665 5.104 -26.054 1.00 16.34 84 GLN A CA 1
ATOM 615 C C . GLN A 1 84 ? 66.944 6.387 -25.689 1.00 18.02 84 GLN A C 1
ATOM 616 O O . GLN A 1 84 ? 65.955 6.354 -24.956 1.00 18.06 84 GLN A O 1
ATOM 622 N N . ALA A 1 85 ? 67.442 7.516 -26.182 1.00 14.11 85 ALA A N 1
ATOM 623 C CA . ALA A 1 85 ? 66.824 8.791 -25.857 1.00 14.51 85 ALA A CA 1
ATOM 624 C C . ALA A 1 85 ? 67.294 9.911 -26.763 1.00 14.22 85 ALA A C 1
ATOM 625 O O . ALA A 1 85 ? 68.276 9.777 -27.487 1.00 13.70 85 ALA A O 1
ATOM 627 N N . ILE A 1 86 ? 66.565 11.017 -26.711 1.00 12.45 86 ILE A N 1
ATOM 628 C CA . ILE A 1 86 ? 66.879 12.214 -27.423 1.00 10.72 86 ILE A CA 1
ATOM 629 C C . ILE A 1 86 ? 67.496 13.156 -26.434 1.00 13.39 86 ILE A C 1
ATOM 630 O O . ILE A 1 86 ? 67.108 13.222 -25.275 1.00 14.02 86 ILE A O 1
ATOM 635 N N . VAL A 1 87 ? 68.515 13.913 -26.823 1.00 12.02 87 VAL A N 1
ATOM 636 C CA . VAL A 1 87 ? 69.096 14.892 -25.913 1.00 10.50 87 VAL A CA 1
ATOM 637 C C . VAL A 1 87 ? 68.991 16.235 -26.619 1.00 13.21 87 VAL A C 1
ATOM 638 O O . VAL A 1 87 ? 69.189 16.322 -27.832 1.00 13.22 87 VAL A O 1
ATOM 644 N N . LYS A 1 88 ? 68.637 17.268 -25.865 1.00 12.18 88 LYS A N 1
ATOM 645 C CA . LYS A 1 88 ? 68.508 18.614 -26.418 1.00 12.45 88 LYS A CA 1
ATOM 646 C C . LYS A 1 88 ? 69.153 19.576 -25.443 1.00 14.08 88 LYS A C 1
ATOM 647 O O . LYS A 1 88 ? 69.222 19.307 -24.245 1.00 13.98 88 LYS A O 1
ATOM 653 N N . GLY A 1 89 ? 69.629 20.701 -25.956 1.00 14.36 89 GLY A N 1
ATOM 654 C CA . GLY A 1 89 ? 70.246 21.681 -25.089 1.00 14.55 89 GLY A CA 1
ATOM 655 C C . GLY A 1 89 ? 69.260 22.779 -24.754 1.00 18.02 89 GLY A C 1
ATOM 656 O O . GLY A 1 89 ? 68.389 23.110 -25.562 1.00 20.87 89 GLY A O 1
ATOM 657 N N . LEU A 1 90 ? 69.383 23.331 -23.554 1.00 16.69 90 LEU A N 1
ATOM 658 C CA . LEU A 1 90 ? 68.520 24.415 -23.113 1.00 18.63 90 LEU A CA 1
ATOM 659 C C . LEU A 1 90 ? 69.352 25.640 -22.780 1.00 28.40 90 LEU A C 1
ATOM 660 O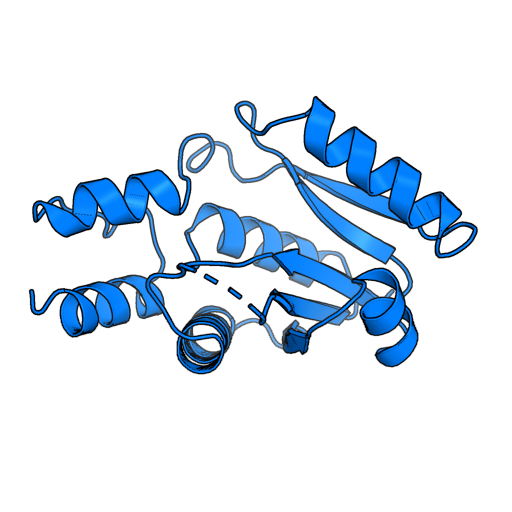 O . LEU A 1 90 ? 70.449 25.531 -22.236 1.00 23.85 90 LEU A O 1
ATOM 665 N N . ARG A 1 91 ? 68.814 26.804 -23.120 1.00 34.37 91 ARG A N 1
ATOM 666 C CA . ARG A 1 91 ? 69.461 28.082 -22.858 1.00 43.02 91 ARG A CA 1
ATOM 667 C C . ARG A 1 91 ? 68.413 28.941 -22.163 1.00 48.32 91 ARG A C 1
ATOM 668 O O . ARG A 1 91 ? 67.219 28.785 -22.414 1.00 47.61 91 ARG A O 1
ATOM 676 N N . ALA A 1 92 ? 68.851 29.846 -21.296 1.00 56.03 92 ALA A N 1
ATOM 677 C CA . ALA A 1 92 ? 67.919 30.717 -20.588 1.00 58.73 92 ALA A CA 1
ATOM 678 C C . ALA A 1 92 ? 67.046 31.483 -21.582 1.00 61.13 92 ALA A C 1
ATOM 679 O O . ALA A 1 92 ? 66.085 32.150 -21.195 1.00 64.75 92 ALA A O 1
ATOM 681 N N . VAL A 1 93 ? 67.384 31.373 -22.865 1.00 62.10 93 VAL A N 1
ATOM 682 C CA . VAL A 1 93 ? 66.649 32.052 -23.927 1.00 64.14 93 VAL A CA 1
ATOM 683 C C . VAL A 1 93 ? 65.841 31.084 -24.793 1.00 64.93 93 VAL A C 1
ATOM 684 O O . VAL A 1 93 ? 64.818 31.463 -25.365 1.00 65.23 93 VAL A O 1
ATOM 688 N N . SER A 1 94 ? 66.306 29.840 -24.885 1.00 63.44 94 SER A N 1
ATOM 689 C CA . SER A 1 94 ? 65.639 28.813 -25.687 1.00 59.23 94 SER A CA 1
ATOM 690 C C . SER A 1 94 ? 64.118 28.854 -25.565 1.00 53.22 94 SER A C 1
ATOM 691 O O . SER A 1 94 ? 63.577 29.278 -24.543 1.00 50.31 94 SER A O 1
ATOM 694 N N . ASP A 1 95 ? 63.431 28.411 -26.616 1.00 48.96 95 ASP A N 1
ATOM 695 C CA . ASP A 1 95 ? 61.973 28.383 -26.613 1.00 43.90 95 ASP A CA 1
ATOM 696 C C . ASP A 1 95 ? 61.531 27.181 -25.787 1.00 41.48 95 ASP A C 1
ATOM 697 O O . ASP A 1 95 ? 61.229 26.115 -26.326 1.00 35.58 95 ASP A O 1
ATOM 702 N N . TYR A 1 96 ? 61.511 27.368 -24.473 1.00 41.91 96 TYR A N 1
ATOM 703 C CA . TYR A 1 96 ? 61.126 26.329 -23.529 1.00 37.18 96 TYR A CA 1
ATOM 704 C C . TYR A 1 96 ? 59.861 25.594 -23.961 1.00 39.02 96 TYR A C 1
ATOM 705 O O . TYR A 1 96 ? 59.837 24.365 -24.027 1.00 29.50 96 TYR A O 1
ATOM 714 N N . GLU A 1 97 ? 58.816 26.356 -24.266 1.00 35.42 97 GLU A N 1
ATOM 715 C CA . GLU A 1 97 ? 57.536 25.790 -24.677 1.00 37.81 97 GLU A CA 1
ATOM 716 C C . GLU A 1 97 ? 57.638 24.848 -25.875 1.00 28.18 97 GLU A C 1
ATOM 717 O O . GLU A 1 97 ? 57.058 23.760 -25.868 1.00 25.79 97 GLU A O 1
ATOM 723 N N . TYR A 1 98 ? 58.364 25.274 -26.904 1.00 29.52 98 TYR A N 1
ATOM 724 C CA . TYR A 1 98 ? 58.520 24.471 -28.112 1.00 24.49 98 TYR A CA 1
ATOM 725 C C . TYR A 1 98 ? 59.245 23.154 -27.850 1.00 20.33 98 TYR A C 1
ATOM 726 O O . TYR A 1 98 ? 58.845 22.111 -28.363 1.00 20.69 98 TYR A O 1
ATOM 735 N N . GLU A 1 99 ? 60.310 23.204 -27.054 1.00 22.25 99 GLU A N 1
ATOM 736 C CA . GLU A 1 99 ? 61.066 21.998 -26.730 1.00 20.96 99 GLU A CA 1
ATOM 737 C C . GLU A 1 99 ? 60.198 21.039 -25.924 1.00 18.32 99 GLU A C 1
ATOM 738 O O . GLU A 1 99 ? 60.241 19.829 -26.131 1.00 18.04 99 GLU A O 1
ATOM 744 N N . LEU A 1 100 ? 59.416 21.584 -24.997 1.00 20.01 100 LEU A N 1
ATOM 745 C CA . LEU A 1 100 ? 58.525 20.768 -24.178 1.00 20.14 100 LEU A CA 1
ATOM 746 C C . LEU A 1 100 ? 57.486 20.095 -25.068 1.00 15.91 100 LEU A C 1
ATOM 747 O O . LEU A 1 100 ? 57.186 18.912 -24.904 1.00 17.51 100 LEU A O 1
ATOM 752 N N . GLN A 1 101 ? 56.9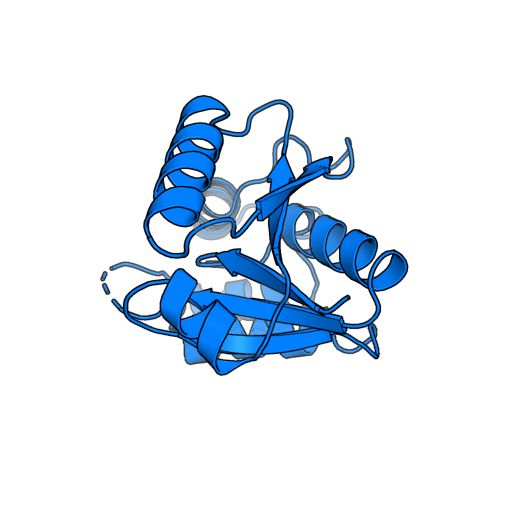46 20.858 -26.014 1.00 16.66 101 GLN A N 1
ATOM 753 C CA . GLN A 1 101 ? 55.947 20.337 -26.940 1.00 18.21 101 GLN A CA 1
ATOM 754 C C . GLN A 1 101 ? 56.491 19.176 -27.763 1.00 17.69 101 GLN A C 1
ATOM 755 O O . GLN A 1 101 ? 55.858 18.122 -27.851 1.00 17.94 101 GLN A O 1
ATOM 761 N N . MET A 1 102 ? 57.661 19.364 -28.365 1.00 18.15 102 MET A N 1
ATOM 762 C CA . MET A 1 102 ? 58.249 18.299 -29.173 1.00 19.18 102 MET A CA 1
ATOM 763 C C . MET A 1 102 ? 58.595 17.087 -28.331 1.00 15.13 102 MET A C 1
ATOM 764 O O . MET A 1 102 ? 58.418 15.949 -28.769 1.00 18.16 102 MET A O 1
ATOM 769 N N . ALA A 1 103 ? 59.097 17.323 -27.123 1.00 12.88 103 ALA A N 1
ATOM 770 C CA . ALA A 1 103 ? 59.458 16.217 -26.246 1.00 12.43 103 ALA A CA 1
ATOM 771 C C . ALA A 1 103 ? 58.223 15.383 -25.930 1.00 13.37 103 ALA A C 1
ATOM 772 O O . ALA A 1 103 ? 58.265 14.153 -25.957 1.00 14.09 103 ALA A O 1
ATOM 774 N N . HIS A 1 104 ? 57.116 16.048 -25.622 1.00 12.65 104 HIS A N 1
ATOM 775 C CA . HIS A 1 104 ? 55.902 15.302 -25.325 1.00 13.08 104 HIS A CA 1
ATOM 776 C C . HIS A 1 104 ? 55.355 14.563 -26.541 1.00 13.62 104 HIS A C 1
ATOM 777 O O . HIS A 1 104 ? 54.960 13.402 -26.433 1.00 14.92 104 HIS A O 1
ATOM 789 N N . LEU A 1 105 ? 55.354 15.219 -27.696 1.00 15.45 105 LEU A N 1
ATOM 790 C CA . LEU A 1 105 ? 54.858 14.587 -28.912 1.00 14.29 105 LEU A CA 1
ATOM 791 C C . LEU A 1 105 ? 55.722 13.391 -29.317 1.00 17.89 105 LEU A C 1
ATOM 792 O O . LEU A 1 105 ? 55.231 12.343 -29.717 1.00 19.20 105 LEU A O 1
ATOM 797 N N . ASN A 1 106 ? 57.042 13.537 -29.214 1.00 14.41 106 ASN A N 1
ATOM 798 C CA . ASN A 1 106 ? 57.933 12.439 -29.575 1.00 14.10 106 ASN A CA 1
ATOM 799 C C . ASN A 1 106 ? 57.751 11.245 -28.643 1.00 17.76 106 ASN A C 1
ATOM 800 O O . ASN A 1 106 ? 57.913 10.094 -29.057 1.00 16.95 106 ASN A O 1
ATOM 805 N N . ARG A 1 107 ? 57.411 11.520 -27.386 1.00 15.21 107 ARG A N 1
ATOM 806 C CA . ARG A 1 107 ? 57.209 10.461 -26.407 1.00 17.87 107 ARG A CA 1
ATOM 807 C C . ARG A 1 107 ? 55.911 9.705 -26.699 1.00 19.23 107 ARG A C 1
ATOM 808 O O . ARG A 1 107 ? 55.684 8.613 -26.176 1.00 21.37 107 ARG A O 1
ATOM 816 N N . GLN A 1 108 ? 55.059 10.298 -27.528 1.00 18.73 108 GLN A N 1
ATOM 817 C CA . GLN A 1 108 ? 53.807 9.658 -27.915 1.00 22.24 108 GLN A CA 1
ATOM 818 C C . GLN A 1 108 ? 54.016 8.872 -29.211 1.00 22.42 108 GLN A C 1
ATOM 819 O O . GLN A 1 108 ? 53.536 7.748 -29.344 1.00 24.30 108 GLN A O 1
ATOM 829 N N . LEU A 1 109 ? 54.736 9.466 -30.159 1.00 21.60 109 LEU A N 1
ATOM 830 C CA . LEU A 1 109 ? 55.008 8.818 -31.443 1.00 22.12 109 LEU A CA 1
ATOM 831 C C . LEU A 1 109 ? 55.823 7.542 -31.269 1.00 26.28 109 LEU A C 1
ATOM 832 O O . LEU A 1 109 ? 55.561 6.530 -31.920 1.00 25.07 109 LEU A O 1
ATOM 837 N N . TYR A 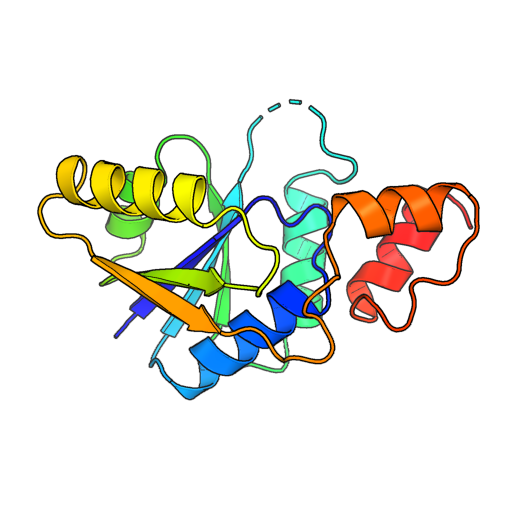1 110 ? 56.830 7.608 -30.406 1.00 23.36 110 TYR A N 1
ATOM 838 C CA . TYR A 1 110 ? 57.665 6.521 -30.045 1.00 22.65 110 TYR A CA 1
ATOM 839 C C . TYR A 1 110 ? 57.379 6.278 -28.605 1.00 25.14 110 TYR A C 1
ATOM 840 O O . TYR A 1 110 ? 58.030 6.814 -27.717 1.00 23.43 110 TYR A O 1
ATOM 849 N N . PRO A 1 111 ? 56.338 5.498 -28.278 1.00 26.23 111 PRO A N 1
ATOM 850 C CA . PRO A 1 111 ? 55.935 5.244 -26.893 1.00 26.23 111 PRO A CA 1
ATOM 851 C C . PRO A 1 111 ? 57.075 5.136 -25.888 1.00 20.79 111 PRO A C 1
ATOM 852 O O . PRO A 1 111 ? 57.905 4.233 -25.968 1.00 25.73 111 PRO A O 1
ATOM 856 N N . GLY A 1 112 ? 57.107 6.076 -24.949 1.00 22.64 112 GLY A N 1
ATOM 857 C CA . GLY A 1 112 ? 58.128 6.063 -23.920 1.00 20.90 112 GLY A CA 1
ATOM 858 C C . GLY A 1 112 ? 59.485 6.656 -24.263 1.00 18.46 112 GLY A C 1
ATOM 859 O O . GLY A 1 112 ? 60.356 6.696 -23.399 1.00 20.47 112 GLY A O 1
ATOM 860 N N . LEU A 1 113 ? 59.686 7.112 -25.497 1.00 15.72 113 LEU A N 1
ATOM 861 C CA . LEU A 1 113 ? 60.984 7.687 -25.859 1.00 14.45 113 LEU A CA 1
ATOM 862 C C . LEU A 1 113 ? 61.163 9.008 -25.126 1.00 15.11 113 LEU A C 1
ATOM 863 O O . LEU A 1 113 ? 60.405 9.961 -25.331 1.00 16.88 113 LEU A O 1
ATOM 868 N N . GLU A 1 114 ? 62.183 9.061 -24.281 1.00 12.47 114 GLU A N 1
ATOM 869 C CA . GLU A 1 114 ? 62.457 10.246 -23.490 1.00 13.11 114 GLU A CA 1
ATOM 870 C C . GLU A 1 114 ? 63.402 11.235 -24.141 1.00 12.10 114 GLU A C 1
ATOM 871 O O . GLU A 1 114 ? 64.268 10.868 -24.932 1.00 13.08 114 GLU A O 1
ATOM 877 N N . THR A 1 115 ? 63.208 12.500 -23.797 1.00 11.97 115 THR A N 1
ATOM 878 C CA . THR A 1 115 ? 64.103 13.531 -24.204 1.00 11.79 115 THR A CA 1
ATOM 879 C C . THR A 1 115 ? 64.727 14.060 -22.953 1.00 15.37 115 THR A C 1
ATOM 880 O O . THR A 1 115 ? 64.060 14.334 -21.964 1.00 14.26 115 THR A O 1
ATOM 884 N N . LEU A 1 116 ? 66.052 14.131 -22.949 1.00 12.01 116 LEU A N 1
ATOM 885 C CA . LEU A 1 116 ? 66.790 14.601 -21.788 1.00 10.13 116 LEU A CA 1
ATOM 886 C C . LEU A 1 116 ? 67.362 15.959 -22.144 1.00 11.02 116 LEU A C 1
ATOM 887 O O . LEU A 1 116 ? 67.972 16.124 -23.202 1.00 15.30 116 LEU A O 1
ATOM 892 N N . PHE A 1 117 ? 67.157 16.938 -21.273 1.00 11.18 117 PHE A N 1
ATOM 893 C CA . PHE A 1 117 ? 67.678 18.268 -21.537 1.00 11.28 117 PHE A CA 1
ATOM 894 C C . PHE A 1 117 ? 68.946 18.554 -20.747 1.00 13.23 117 PHE A C 1
ATOM 895 O O . PHE A 1 117 ? 69.031 18.269 -19.551 1.00 13.27 117 PHE A O 1
ATOM 903 N N . ILE A 1 118 ? 69.931 19.100 -21.455 1.00 13.63 118 ILE A N 1
ATOM 904 C CA . ILE A 1 118 ? 71.230 19.472 -20.900 1.00 16.28 118 ILE A CA 1
ATOM 905 C C . ILE A 1 118 ? 71.335 20.993 -20.994 1.00 16.29 118 ILE A C 1
ATOM 906 O O . ILE A 1 118 ? 70.896 21.585 -21.975 1.00 16.11 118 ILE A O 1
ATOM 911 N N . LEU A 1 119 ? 71.913 21.622 -19.980 1.00 17.82 119 LEU A N 1
ATOM 912 C CA . LEU A 1 119 ? 72.065 23.070 -20.002 1.00 17.71 119 LEU A CA 1
ATOM 913 C C . LEU A 1 119 ? 73.343 23.479 -20.721 1.00 15.66 119 LEU A C 1
ATOM 914 O O . LEU A 1 119 ? 74.434 23.040 -20.362 1.00 16.82 119 LEU A O 1
ATOM 922 N N . ALA A 1 120 ? 73.200 24.311 -21.749 1.00 17.26 120 ALA A N 1
ATOM 923 C CA . ALA A 1 120 ? 74.353 24.786 -22.498 1.00 16.80 120 ALA A CA 1
ATOM 924 C C . ALA A 1 120 ? 75.183 25.703 -21.602 1.00 15.58 120 ALA A C 1
ATOM 925 O O . ALA A 1 120 ? 74.672 26.272 -20.634 1.00 17.26 120 ALA A O 1
ATOM 927 N N . ALA A 1 121 ? 76.466 25.835 -21.923 1.00 16.29 121 ALA A N 1
ATOM 928 C CA . ALA A 1 121 ? 77.357 26.687 -21.151 1.00 18.23 121 ALA A CA 1
ATOM 929 C C . ALA A 1 121 ? 76.777 28.090 -21.073 1.00 15.79 121 ALA A C 1
ATOM 930 O O . ALA A 1 121 ? 76.225 28.604 -22.043 1.00 16.54 121 ALA A O 1
ATOM 932 N N . THR A 1 122 ? 76.905 28.704 -19.907 1.00 17.29 122 THR A N 1
ATOM 933 C CA . THR A 1 122 ? 76.398 30.048 -19.709 1.00 18.89 122 THR A CA 1
ATOM 934 C C . THR A 1 122 ? 76.956 31.029 -20.742 1.00 17.00 122 THR A C 1
ATOM 935 O O . THR A 1 122 ? 76.225 31.871 -21.262 1.00 19.16 122 THR A O 1
ATOM 939 N N . ARG A 1 123 ? 78.242 30.912 -21.058 1.00 16.55 123 ARG A N 1
ATOM 940 C CA . ARG A 1 123 ? 78.847 31.837 -22.012 1.00 16.33 123 ARG A CA 1
ATOM 941 C C . ARG A 1 123 ? 78.238 31.838 -23.414 1.00 18.04 123 ARG A C 1
ATOM 942 O O . ARG A 1 123 ? 78.420 32.795 -24.165 1.00 17.70 123 ARG A O 1
ATOM 950 N N . TYR A 1 124 ? 77.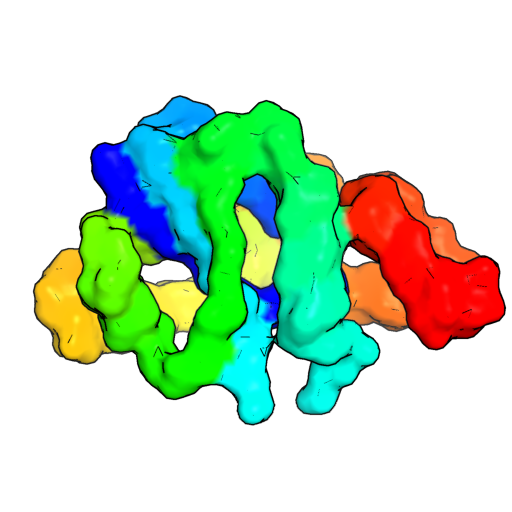510 30.783 -23.772 1.00 17.14 124 TYR A N 1
ATOM 951 C CA . TYR A 1 124 ? 76.898 30.714 -25.098 1.00 18.40 124 TYR A CA 1
ATOM 952 C C . TYR A 1 124 ? 75.374 30.777 -25.017 1.00 20.10 124 TYR A C 1
ATOM 953 O O . TYR A 1 124 ? 74.671 30.441 -25.972 1.00 20.40 124 TYR A O 1
ATOM 962 N N . SER A 1 125 ? 74.879 31.241 -23.873 1.00 19.20 125 SER A N 1
ATOM 963 C CA . SER A 1 125 ? 73.449 31.360 -23.611 1.00 22.02 125 SER A CA 1
ATOM 964 C C . SER A 1 125 ? 72.671 32.178 -24.638 1.00 19.70 125 SER A C 1
ATOM 965 O O . SER A 1 125 ? 71.476 31.955 -24.826 1.00 19.16 125 SER A O 1
ATOM 968 N N . PHE A 1 126 ? 73.339 33.121 -25.296 1.00 16.96 126 PHE A N 1
ATOM 969 C CA . PHE A 1 126 ? 72.664 33.992 -26.257 1.00 17.92 126 PHE A CA 1
ATOM 970 C C . PHE A 1 126 ? 73.059 33.788 -27.716 1.00 24.51 126 PHE A C 1
ATOM 971 O O . PHE A 1 126 ? 72.758 34.620 -28.572 1.00 24.39 126 PHE A O 1
ATOM 979 N N . VAL A 1 127 ? 73.722 32.675 -28.002 1.00 19.79 127 VAL A N 1
ATOM 980 C CA . VAL A 1 127 ? 74.140 32.377 -29.366 1.00 19.24 127 VAL A CA 1
ATOM 981 C C . VAL A 1 127 ? 73.108 31.510 -30.084 1.00 20.48 127 VAL A C 1
ATOM 982 O O . VAL A 1 127 ? 72.631 30.517 -29.534 1.00 23.83 127 VAL A O 1
ATOM 986 N N . SER A 1 128 ? 72.756 31.900 -31.305 1.00 18.16 128 SER A N 1
ATOM 987 C CA . SER A 1 128 ? 71.813 31.131 -32.115 1.00 17.87 128 SER A CA 1
ATOM 988 C C . SER A 1 128 ? 72.319 31.155 -33.555 1.00 15.90 128 SER A C 1
ATOM 989 O O . SER A 1 128 ? 73.001 32.098 -33.956 1.00 16.88 128 SER A O 1
ATOM 992 N N . SER A 1 129 ? 72.001 30.118 -34.326 1.00 17.63 129 SER A N 1
ATOM 993 C CA . SER A 1 129 ? 72.435 30.053 -35.721 1.00 18.09 129 SER A CA 1
ATOM 994 C C . SER A 1 129 ? 71.921 31.250 -36.516 1.00 16.59 129 SER A C 1
ATOM 995 O O . SER A 1 129 ? 72.638 31.819 -37.335 1.00 17.82 129 SER A O 1
ATOM 998 N N . THR A 1 130 ? 70.673 31.630 -36.267 1.00 18.65 130 THR A N 1
ATOM 999 C CA . THR A 1 130 ? 70.077 32.756 -36.971 1.00 20.05 130 THR A CA 1
ATOM 1000 C C . THR A 1 130 ? 70.866 34.047 -36.780 1.00 16.51 130 THR A C 1
ATOM 1001 O O . THR A 1 130 ? 71.150 34.754 -37.747 1.00 20.54 130 THR A O 1
ATOM 1005 N N . MET A 1 131 ? 71.224 34.357 -35.537 1.00 19.70 131 MET A N 1
ATOM 1006 C CA . MET A 1 131 ? 71.978 35.574 -35.265 1.00 20.00 131 MET A CA 1
ATOM 1007 C C . MET A 1 131 ? 73.395 35.496 -35.816 1.00 20.26 131 MET A C 1
ATOM 1008 O O . MET A 1 131 ? 73.952 36.500 -36.249 1.00 18.54 131 MET A O 1
ATOM 1013 N N . VAL A 1 132 ? 73.985 34.304 -35.796 1.00 15.62 132 VAL A N 1
ATOM 1014 C CA . VAL A 1 132 ? 75.327 34.138 -36.337 1.00 17.06 132 VAL A CA 1
ATOM 1015 C C . VAL A 1 132 ? 75.306 34.489 -37.826 1.00 17.10 132 VAL A C 1
ATOM 1016 O O . VAL A 1 132 ? 76.168 35.220 -38.313 1.00 22.09 132 VAL A O 1
ATOM 1020 N N . LYS A 1 133 ? 74.309 33.978 -38.540 1.00 20.15 133 LYS A N 1
ATOM 1021 C CA . LYS A 1 133 ? 74.197 34.240 -39.970 1.00 18.13 133 LYS A CA 1
ATOM 1022 C C . LYS A 1 133 ? 73.945 35.713 -40.264 1.00 19.70 133 LYS A C 1
ATOM 1023 O O . LYS A 1 133 ? 74.525 36.275 -41.193 1.00 22.44 133 LYS A O 1
ATOM 1029 N N . GLU A 1 134 ? 73.093 36.342 -39.465 1.00 20.94 134 GLU A N 1
ATOM 1030 C CA . GLU A 1 134 ? 72.798 37.752 -39.675 1.00 22.87 134 GLU A CA 1
ATOM 1031 C C . GLU A 1 134 ? 74.048 38.604 -39.477 1.00 21.45 134 GLU A C 1
ATOM 1032 O O . GLU A 1 134 ? 74.341 39.485 -40.283 1.00 27.78 134 GLU A O 1
ATOM 1038 N N . ILE A 1 135 ? 74.788 38.336 -38.405 1.00 19.20 135 ILE A N 1
ATOM 1039 C CA . ILE A 1 135 ? 76.006 39.083 -38.114 1.00 20.50 135 ILE A CA 1
ATOM 1040 C C . ILE A 1 135 ? 77.085 38.844 -39.173 1.00 24.19 135 ILE A C 1
ATOM 1041 O O . ILE A 1 135 ? 77.721 39.785 -39.645 1.00 22.63 135 ILE A O 1
ATOM 1046 N N . ALA A 1 136 ? 77.283 37.585 -39.548 1.00 22.36 136 ALA A N 1
ATOM 1047 C CA . ALA A 1 136 ? 78.299 37.233 -40.540 1.00 23.36 136 ALA A CA 1
ATOM 1048 C C . ALA A 1 136 ? 77.990 37.822 -41.913 1.00 25.85 136 ALA A C 1
ATOM 1049 O O . ALA A 1 136 ? 78.893 38.205 -42.657 1.00 29.01 136 ALA A O 1
ATOM 1051 N N . ARG A 1 137 ? 76.707 37.888 -42.238 1.00 23.61 137 ARG A N 1
ATOM 1052 C CA . ARG A 1 137 ? 76.253 38.414 -43.517 1.00 29.86 137 ARG A CA 1
ATOM 1053 C C . ARG A 1 137 ? 76.709 39.857 -43.714 1.00 34.88 137 ARG A C 1
ATOM 1054 O O . ARG A 1 137 ? 77.006 40.277 -44.833 1.00 32.78 137 ARG A O 1
ATOM 1062 N N . TYR A 1 138 ? 76.772 40.609 -42.619 1.00 28.75 138 TYR A N 1
ATOM 1063 C CA . TYR A 1 138 ? 77.188 42.004 -42.682 1.00 32.04 138 TYR A CA 1
ATOM 1064 C C . TYR A 1 138 ? 78.652 42.215 -42.317 1.00 32.65 138 TYR A C 1
ATOM 1065 O O . TYR A 1 138 ? 79.067 43.334 -42.019 1.00 40.11 138 TYR A O 1
ATOM 1074 N N . GLY A 1 139 ? 79.429 41.139 -42.341 1.00 33.89 139 GLY A N 1
ATOM 1075 C CA . GLY A 1 139 ? 80.845 41.241 -42.033 1.00 30.33 139 GLY A CA 1
ATOM 1076 C C . GLY A 1 139 ? 81.208 41.297 -40.562 1.00 27.91 139 GLY A C 1
ATOM 1077 O O . GLY A 1 139 ? 82.345 41.618 -40.217 1.00 33.12 139 GLY A O 1
ATOM 1078 N N . GLY A 1 140 ? 80.253 40.990 -39.691 1.00 25.19 140 GLY A N 1
ATOM 1079 C CA . GLY A 1 140 ? 80.532 41.012 -38.267 1.00 21.81 140 GLY A CA 1
ATOM 1080 C C . GLY A 1 140 ? 81.389 39.830 -37.850 1.00 24.75 140 GLY A C 1
ATOM 1081 O O . GLY A 1 140 ? 81.333 38.767 -38.468 1.00 28.16 140 GLY A O 1
ATOM 1082 N N . ASP A 1 141 ? 82.181 40.011 -36.799 1.00 22.12 141 ASP A N 1
ATOM 1083 C CA . ASP A 1 141 ? 83.062 38.957 -36.304 1.00 26.20 141 ASP A CA 1
ATOM 1084 C C . ASP A 1 141 ? 82.308 37.950 -35.433 1.00 24.51 141 ASP A C 1
ATOM 1085 O O . ASP A 1 141 ? 81.878 38.278 -34.328 1.00 25.40 141 ASP A O 1
ATOM 1090 N N . VAL A 1 142 ? 82.153 36.725 -35.932 1.00 22.54 142 VAL A N 1
ATOM 1091 C CA . VAL A 1 142 ? 81.452 35.681 -35.183 1.00 20.08 142 VAL A CA 1
ATOM 1092 C C . VAL A 1 142 ? 82.413 34.585 -34.717 1.00 19.35 142 VAL A C 1
ATOM 1093 O O . VAL A 1 142 ? 81.985 33.517 -34.279 1.00 17.10 142 VAL A O 1
ATOM 1097 N N . SER A 1 143 ? 83.712 34.863 -34.796 1.00 20.07 143 SER A N 1
ATOM 1098 C CA . SER A 1 143 ? 84.737 33.899 -34.403 1.00 20.15 143 SER A CA 1
ATOM 1099 C C . SER A 1 143 ? 84.614 33.349 -32.982 1.00 23.26 143 SER A C 1
ATOM 1100 O O . SER A 1 143 ? 85.022 32.219 -32.720 1.00 26.58 143 SER A O 1
ATOM 1103 N N . LYS A 1 144 ? 84.065 34.136 -32.062 1.00 21.43 144 LYS A N 1
ATOM 1104 C CA . LYS A 1 144 ? 83.918 33.679 -30.680 1.00 26.57 144 LYS A CA 1
ATOM 1105 C C . LYS A 1 144 ? 82.579 32.985 -30.442 1.00 19.56 144 LYS A C 1
ATOM 1106 O O . LYS A 1 144 ? 82.333 32.457 -29.358 1.00 24.30 144 LYS A O 1
ATOM 1112 N N . LEU A 1 145 ? 81.726 32.975 -31.461 1.00 18.35 145 LEU A N 1
ATOM 1113 C CA . LEU A 1 145 ? 80.400 32.375 -31.346 1.00 16.01 145 LEU A CA 1
ATOM 1114 C C . LEU A 1 145 ? 80.273 31.010 -32.005 1.00 14.86 145 LEU A C 1
ATOM 1115 O O . LEU A 1 145 ? 79.325 30.273 -31.732 1.00 14.29 145 LEU A O 1
ATOM 1120 N N . VAL A 1 146 ? 81.218 30.678 -32.877 1.00 15.37 146 VAL A N 1
ATOM 1121 C CA . VAL A 1 146 ? 81.164 29.416 -33.602 1.00 14.18 146 VAL A CA 1
ATOM 1122 C C . VAL A 1 146 ? 82.519 28.727 -33.646 1.00 14.25 146 VAL A C 1
ATOM 1123 O O . VAL A 1 146 ? 83.555 29.361 -33.463 1.00 16.55 146 VAL A O 1
ATOM 1127 N N . PRO A 1 147 ? 82.526 27.407 -33.875 1.00 14.65 147 PRO A N 1
ATOM 1128 C CA . PRO A 1 147 ? 83.798 26.682 -33.938 1.00 14.85 147 PRO A CA 1
ATOM 1129 C C . PRO A 1 147 ? 84.529 27.004 -35.246 1.00 16.68 147 PRO A C 1
ATOM 1130 O O . PRO A 1 147 ? 83.923 27.491 -36.200 1.00 16.23 147 PRO A O 1
ATOM 1134 N N . PRO A 1 148 ? 85.844 26.743 -35.300 1.00 19.13 148 PRO A N 1
ATOM 1135 C CA . PRO A 1 148 ? 86.654 27.009 -36.495 1.00 19.92 148 PRO A CA 1
ATOM 1136 C C . PRO A 1 148 ? 86.077 26.456 -37.800 1.00 20.02 148 PRO A C 1
ATOM 1137 O O . PRO A 1 148 ? 86.131 27.120 -38.835 1.00 18.96 148 PRO A O 1
ATOM 1141 N N . ALA A 1 149 ? 85.529 25.244 -37.756 1.00 18.51 149 ALA A N 1
ATOM 1142 C CA . ALA A 1 149 ? 84.948 24.640 -38.951 1.00 18.39 149 ALA A CA 1
ATOM 1143 C C . ALA A 1 149 ? 83.825 25.517 -39.499 1.00 19.46 149 ALA A C 1
ATOM 1144 O O . ALA A 1 149 ? 83.686 25.688 -40.709 1.00 18.42 149 ALA A O 1
ATOM 1146 N N . THR A 1 150 ? 83.017 26.071 -38.602 1.00 16.12 150 THR A N 1
ATOM 1147 C CA . THR A 1 150 ? 81.916 26.924 -39.016 1.00 15.05 150 THR A CA 1
ATOM 1148 C C . THR A 1 150 ? 82.420 28.266 -39.533 1.00 14.75 150 THR A C 1
ATOM 1149 O O . THR A 1 150 ? 81.891 28.801 -40.510 1.00 17.35 150 THR A O 1
ATOM 1153 N N . LEU A 1 151 ? 83.438 28.812 -38.876 1.00 16.27 151 LEU A N 1
ATOM 1154 C CA . LEU A 1 151 ? 83.981 30.095 -39.299 1.00 16.00 151 LEU A CA 1
ATOM 1155 C C . LEU A 1 151 ? 84.491 29.980 -40.732 1.00 21.28 151 LEU A C 1
ATOM 1156 O O . LEU A 1 151 ? 84.223 30.846 -41.565 1.00 21.17 151 LEU A O 1
ATOM 1161 N N . ARG A 1 152 ? 85.216 28.903 -41.020 1.00 20.49 152 ARG A N 1
ATOM 1162 C CA . ARG A 1 152 ? 85.738 28.690 -42.367 1.00 22.61 152 ARG A CA 1
ATOM 1163 C C . ARG A 1 152 ? 84.616 28.546 -43.390 1.00 25.99 152 ARG A C 1
ATOM 1164 O O . ARG A 1 152 ? 84.690 29.100 -44.488 1.00 26.08 152 ARG A O 1
ATOM 1172 N N . ALA A 1 153 ? 83.572 27.807 -43.027 1.00 19.82 153 ALA A N 1
ATOM 1173 C CA . ALA A 1 153 ? 82.440 27.593 -43.923 1.00 20.20 153 ALA A CA 1
ATOM 1174 C C . ALA A 1 153 ? 81.687 28.890 -44.220 1.00 23.36 153 ALA A C 1
ATOM 1175 O O . ALA A 1 153 ? 81.220 29.102 -45.340 1.00 23.19 153 ALA A O 1
ATOM 1177 N N . LEU A 1 154 ? 81.560 29.751 -43.216 1.00 20.88 154 LEU A N 1
ATOM 1178 C CA . LEU A 1 154 ? 80.864 31.021 -43.396 1.00 22.10 154 LEU A CA 1
ATOM 1179 C C . LEU A 1 154 ? 81.633 31.938 -44.335 1.00 23.50 154 LEU A C 1
ATOM 1180 O O . LEU A 1 154 ? 81.045 32.595 -45.192 1.00 28.72 154 LEU A O 1
ATOM 1185 N N . LYS A 1 155 ? 82.951 31.979 -44.171 1.00 28.27 155 LYS A N 1
ATOM 1186 C CA . LYS A 1 155 ? 83.783 32.823 -45.017 1.00 31.79 155 LYS A CA 1
ATOM 1187 C C . LYS A 1 155 ? 83.724 32.368 -46.470 1.00 36.08 155 LYS A C 1
ATOM 1188 O O . LYS A 1 155 ? 83.689 33.191 -47.383 1.00 39.23 155 LYS A O 1
ATOM 1194 N N . ALA A 1 156 ? 83.699 31.057 -46.683 1.00 32.17 156 ALA A N 1
ATOM 1195 C CA . ALA A 1 156 ? 83.637 30.512 -48.034 1.00 38.02 156 ALA A CA 1
ATOM 1196 C C . ALA A 1 156 ? 82.260 30.736 -48.653 1.00 40.43 156 ALA A C 1
ATOM 1197 O O . ALA A 1 156 ? 82.147 31.140 -49.810 1.00 42.47 156 ALA A O 1
ATOM 1199 N N . LYS A 1 157 ? 81.214 30.476 -47.873 1.00 35.45 157 LYS A N 1
ATOM 1200 C CA . LYS A 1 157 ? 79.841 30.637 -48.339 1.00 36.16 157 LYS A CA 1
ATOM 1201 C C . LYS A 1 157 ? 79.501 32.087 -48.661 1.00 38.83 157 LYS A C 1
ATOM 1202 O O . LYS A 1 157 ? 78.943 32.383 -49.717 1.00 41.75 157 LYS A O 1
ATOM 1208 N N . LEU A 1 158 ? 79.835 32.988 -47.744 1.00 38.16 158 LEU A N 1
ATOM 1209 C CA . LEU A 1 158 ? 79.548 34.404 -47.927 1.00 46.09 158 LEU A CA 1
ATOM 1210 C C . LEU A 1 158 ? 80.641 35.104 -48.727 1.00 51.04 158 LEU A C 1
ATOM 1211 O O . LEU A 1 158 ? 80.534 36.292 -49.030 1.00 52.76 158 LEU A O 1
ATOM 1216 N N . GLY A 1 159 ? 81.688 34.359 -49.071 1.00 59.87 159 GLY A N 1
ATOM 1217 C CA . GLY A 1 159 ? 82.784 34.929 -49.833 1.00 66.00 159 GLY A CA 1
ATOM 1218 C C . GLY A 1 159 ? 83.467 36.066 -49.098 1.00 71.55 159 GLY A C 1
ATOM 1219 O O . GLY A 1 159 ? 83.674 37.143 -49.658 1.00 75.87 159 GLY A O 1
ATOM 1220 N N . GLN A 1 160 ? 83.818 35.826 -47.839 1.00 74.66 160 GLN A N 1
ATOM 1221 C CA . GLN A 1 160 ? 84.476 36.834 -47.017 1.00 79.18 160 GLN A CA 1
ATOM 1222 C C . GLN A 1 160 ? 85.865 36.377 -46.580 1.00 82.42 160 GLN A C 1
ATOM 1223 O O . GLN A 1 160 ? 86.272 35.266 -46.980 1.00 84.92 160 GLN A O 1
#

Organism: Thermus thermophilus (strain ATCC 27634 / DSM 579 / HB8) (NCBI:txid300852)

Secondary structure (DSSP, 8-state):
-EEEEEE--TT--HHHHHHHHHHHHHSSEEEEEEE----SS-HHHHHHHHHHHTTT-TTEEEEEE-S-HHHHHHHTT-SEEEEEE-TTS-HHHHHHHHHHHHHHTTT-EEEEEEPPGGGTT--HHHHHHHHHTT---TTTS-HHHHHHHHHHTT-

B-factor: mean 26.17, std 14.07, range [9.52, 85.22]

Nearest PDB structures (foldseek):
  1od6-assembly1_A  TM=1.006E+00  e=1.094E-31  Thermus thermophilus HB8
  6b7b-assembly1_A  TM=9.681E-01  e=4.502E-20  Escherichia coli K-12
  7yy0-assembly1_C  TM=9.709E-01  e=5.826E-20  Mycobacteroides abscessus
  6b7d-assembly1_A  TM=9.658E-01  e=4.802E-20  Escherichia coli K-12
  1vlh-assembly1_F  TM=9.692E-01  e=9.756E-20  Thermotoga maritima

Radius of gyration: 15.05 Å; Cα contacts (8 Å, |Δi|>4): 255; chains: 1; bounding box: 34×40×30 Å

CATH classification: 3.40.50.620

Foldseek 3Di:
DEEEEEDQPLPPWVQNLQQVVVCLVVDQAYEYEHEADPRLDHSVLRQVLVCVSCVVRPRYHYDYDYDDPLVVCVVVVGQAYEYEDAPPPPVVVVVVVQVVSCVVVPNHGYHYDYGDNVQRPADSVVLLVQVLVVHDCPVTHDPSVVVVSCVSSVD

Sequence (155 aa):
MHVVYPGSFDPLTNGHLDVIQRASRLFEKVTVAVLENQYLFSAEERLAIIREATAHLANVEAATFSGLLVDFVRRVGAQAIVKGLRAVSDYEYELQMAHLNRQLYPGLETLFILAATRYSFVSSTMVKEIARYGGDVSKLVPPATLRALKAKLGQ

InterPro domains:
  IPR001980 Phosphopantetheine adenylyltransferase [MF_00151] (1-159)
  IPR001980 Phosphopantetheine adenylyltransferase [PR01020] (1-19)
  IPR001980 Phosphopantetheine adenylyltransferase [PR01020] (19-40)
  IPR001980 Phosphopantetheine adenylyltransferase [PR01020] (86-102)
  IPR001980 Phosphopantetheine adenylyltransferase [PR01020] (113-135)
  IPR001980 Phosphopantetheine adenylyltransferase [TIGR01510] (3-157)
  IPR001980 Phosphopantetheine adenylyltransferase [cd02163] (3-156)
  IPR004821 Cytidyltransferase-like domain [PF01467] (4-134)
  IPR004821 Cytidyltransferase-like domain [TIGR00125] (3-62)
  IPR014729 Rossmann-like alpha/beta/alpha sandwich fold [G3DSA:3.40.50.620] (2-160)

=== Feature glossary ===
A reading guide for the features in this record.

Start from the sequence.

  · Sequence gives the chain of amino acids in standard one-letter code (A=alanine, C=cysteine, …, Y=tyrosine), read N→C. It is the only feature that is directly encoded by the gene; all structural features are derived from the folded form of this sequence.

Fold it, and you get atomic coordinates and the backbone conformation that goes with them.

  · Structure coordinates are given as an mmCIF _atom_site loop: one row per atom with element, residue name, chain id, sequence number, and x/y/z position in Å. Only the four main-chain atoms per residue are included here; side chains are omitted to keep the record compact.

  · Backbone dihedral angles. Every residue except chain termini has a φ (preceding-C → N → Cα → C) and a ψ (N → Cα → C → next-N). They are reported in degrees following the IUPAC sign convention. Secondary structure is essentially a statement about which (φ, ψ) basin each residue occupies.

  · Eight-state secondary structure (DSSP): H is the canonical α-helix, G the tighter 3₁₀-helix, I the wider π-helix; E/B are β-structure, T and S are turns and bends, and '-' is everything else. DSSP derives these from the pattern of main-chain N–H···O=C hydrogen bonds, not from the sequence.

  · SS3 is a coarse helix/strand/coil call (letters a/b/c) made by the P-SEA algorithm from inter-Cα distances and dihedrals. It is less detailed than DSSP but needs only Cα positions.

Summarize the fold with a handful of shape descriptors and a per-residue structural alphabet.

  · Radius of gyration (Rg) is the root-mean-square distance of Cα atoms from their centroid — a single number for overall size and compactness. A globular domain of N residues has Rg ≈ 2.2·N^0.38 Å; an extended or disordered chain has a much larger Rg. The Cα contact count is the number of residue pairs whose Cα atoms are within 8 Å and are more than four positions apart in sequence — a standard proxy for tertiary packing density. The bounding box is the smallest axis-aligned box enclosing all Cα atoms.

  · 3Di is Foldseek's structural alphabet. Each residue is assigned one of twenty discrete states based on how its Cα sits relative to its spatial (not sequential) neighbors. Aligning 3Di strings finds structural homologs roughly as well as full 3D superposition, but orders of magnitude faster.

  · Solvent-accessible surface area (SASA) is the area in Å² traced out by the centre of a 1.4 Å probe sphere (a water molecule) rolled over the protein's van der Waals surface (Shrake–Rupley / Lee–Richards construction). Buried residues have near-zero SASA; fully exposed residues can exceed 200 Å². The total SASA scales roughly with the number of surface residues.

Ask how reliable the model is.

  · For AlphaFold models, the B-factor field carries pLDDT — the model's own estimate of local accuracy on a 0–100 scale. Regions with pLDDT<50 should be treated as essentially unmodeled; they often correspond to intrinsically disordered segments.

  · For experimental (PDB) structures, the B-factor (temperature factor) quantifies the positional spread of each atom in the crystal — a combination of thermal vibration and static disorder — in units of Å². High B-factors mark flexible loops or poorly resolved regions; low B-factors mark the rigid, well-ordered core.

  · Predicted Aligned Error (PAE) is an AlphaFold confidence matrix: entry (i, j) is the expected error in the position of residue j, in ångströms, when the prediction is superimposed on the true structure at residue i. Low PAE within a block of residues means that block is internally rigid and well-predicted; high PAE between two blocks means their relative placement is uncertain even if each block individually is confident.

Place it in context: what it resembles, what it is annotated as, and how it looks.

  · Structural nearest neighbors (via Foldseek easy-search vs the PDB). Reported per hit: target PDB id, E-value, and alignment TM-score. A TM-score above ~0.5 is the conventional threshold for 'same fold'.

  · Functional annotations link the protein to curated databases. InterPro entries identify conserved domains and families by matching the sequence against member-database signatures (Pfam, PROSITE, CDD, …). Gene Ontology (GO) terms describe molecular function, biological process, and cellular component in a controlled vocabulary. CATH places the structure in a hierarchical fold classification (Class/Architecture/Topology/Homologous-superfamily). The organism is the source species.

  · The contact map is a binary N×N matrix image: pixel (i, j) is dark where Cα_i and Cα_j are within 8 Å and |i−j|>4. Because the |i−j|>4 filter removes local helical contacts, off-diagonal stripes parallel to the main diagonal indicate parallel β-sheets; stripes perpendicular to it indicate antiparallel β-sheets. The Ramachandran plot scatters every residue's (φ, ψ) pair against the sterically allowed regions. The PAE heatmap renders the predicted-aligned-error matrix.

  · Six rendered views show the 3D structure from the faces of a cube — i.e. along ±x, ±y, ±z. Rendering representation is drawn randomly per protein from cartoon (secondary-structure ribbons), sticks (backbone bonds), or molecular surface; coloring is either N→C rainbow (blue at the N-terminus through red at the C-terminus) or one color per chain.